Protein AF-A0A1Y1XTK6-F1 (afdb_monomer_lite)

Sequence (141 aa):
MRLAGLITLASWLVGSGVTGQIPSSCPARAPTNRFLKKAGCPWIRQGDNGTIGSCCEEKDSCYSNCNKKKNECDEEFRGCMLDLCINEFVPANPEWGDTTKCLDYWNQLDAAGARRWRLHRAEDFSCQAYERARKSGRCTT

Foldseek 3Di:
DDDDDDDPPDDDPPPDPPPVVPPQPAPPDDDPPQADQCFDLVVCVVPDPCQLNVLVVQLLVQLQDLPHGLVNSVVSSLVSQLCCCAPPVCVVCVVCDHSVSSCQQRVDCCGVVNVVRVSVRHPCSHPVVSVVSNVVSVHDD

InterPro domains:
  IPR036444 Phospholipase A2 domain superfamily [SSF48619] (51-88)

Structure (mmCIF, N/CA/C/O backbone):
data_AF-A0A1Y1XTK6-F1
#
_entry.id   AF-A0A1Y1XTK6-F1
#
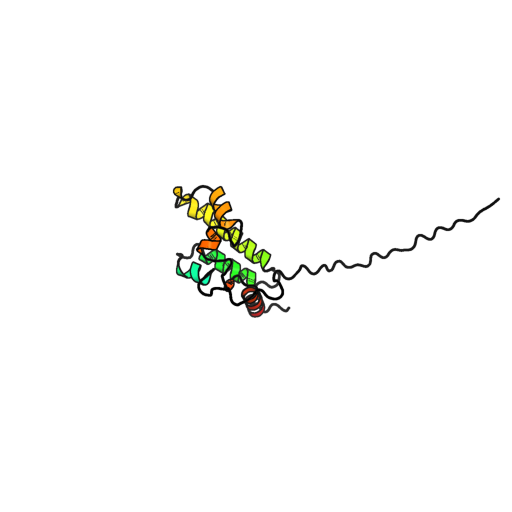loop_
_atom_site.group_PDB
_atom_site.id
_atom_site.type_symbol
_atom_site.label_atom_id
_atom_site.label_alt_id
_atom_site.label_comp_id
_atom_site.label_asym_id
_atom_site.label_entity_id
_atom_site.label_seq_id
_atom_site.pdbx_PDB_ins_code
_atom_site.Cartn_x
_atom_site.Cartn_y
_atom_site.Cartn_z
_atom_site.occupancy
_atom_site.B_iso_or_equiv
_atom_site.auth_seq_id
_atom_site.auth_comp_id
_atom_site.auth_asym_id
_atom_site.auth_atom_id
_atom_site.pdbx_PDB_model_num
ATOM 1 N N . MET A 1 1 ? -52.935 58.059 5.752 1.00 34.75 1 MET A N 1
ATOM 2 C CA . MET A 1 1 ? -53.826 56.931 5.402 1.00 34.75 1 MET A CA 1
ATOM 3 C C . MET A 1 1 ? -52.973 55.677 5.258 1.00 34.75 1 MET A C 1
ATOM 5 O O . MET A 1 1 ? -52.021 55.768 4.506 1.00 34.75 1 MET A O 1
ATOM 9 N N . ARG A 1 2 ? -53.318 54.603 6.002 1.00 34.75 2 ARG A N 1
ATOM 10 C CA . ARG A 1 2 ? -53.168 53.145 5.721 1.00 34.75 2 ARG A CA 1
ATOM 11 C C . ARG A 1 2 ? -51.826 52.657 5.113 1.00 34.75 2 ARG A C 1
ATOM 13 O O . ARG A 1 2 ? -51.424 53.154 4.083 1.00 34.75 2 ARG A O 1
ATOM 20 N N . LEU A 1 3 ? -51.122 51.630 5.590 1.00 38.28 3 LEU A N 1
ATOM 21 C CA . LEU A 1 3 ? -51.463 50.452 6.393 1.00 38.28 3 LEU A CA 1
ATOM 22 C C . LEU A 1 3 ? -50.156 49.777 6.861 1.00 38.28 3 LEU A C 1
ATOM 24 O O . LEU A 1 3 ? -49.103 49.943 6.253 1.00 38.28 3 LEU A O 1
ATOM 28 N N . ALA A 1 4 ? -50.286 49.012 7.941 1.00 41.97 4 ALA A N 1
ATOM 29 C CA . ALA A 1 4 ? -49.300 48.135 8.553 1.00 41.97 4 ALA A CA 1
ATOM 30 C C . ALA A 1 4 ? -48.647 47.124 7.592 1.00 41.97 4 ALA A C 1
ATOM 32 O O . ALA A 1 4 ? -49.254 46.693 6.615 1.00 41.97 4 ALA A O 1
ATOM 33 N N . GLY A 1 5 ? -47.458 46.660 7.975 1.00 38.97 5 GLY A N 1
ATOM 34 C CA . GLY A 1 5 ? -46.825 45.474 7.404 1.00 38.97 5 GLY A CA 1
ATOM 35 C C . GLY A 1 5 ? -45.519 45.131 8.113 1.00 38.97 5 GLY A C 1
ATOM 36 O O . GLY A 1 5 ? -44.454 45.262 7.523 1.00 38.97 5 GLY A O 1
ATOM 37 N N . LEU A 1 6 ? -45.597 44.731 9.389 1.00 39.97 6 LEU A N 1
ATOM 38 C CA . LEU A 1 6 ? -44.503 44.033 10.071 1.00 39.97 6 LEU A CA 1
ATOM 39 C C . LEU A 1 6 ? -44.217 42.735 9.304 1.00 39.97 6 LEU A C 1
ATOM 41 O O . LEU A 1 6 ? -45.087 41.869 9.235 1.00 39.97 6 LEU A O 1
ATOM 45 N N . ILE A 1 7 ? -43.002 42.579 8.782 1.00 46.75 7 ILE A N 1
ATOM 46 C CA . ILE A 1 7 ? -42.493 41.275 8.355 1.00 46.75 7 ILE A CA 1
ATOM 47 C C . ILE A 1 7 ? -41.492 40.820 9.410 1.00 46.75 7 ILE A C 1
ATOM 49 O O . ILE A 1 7 ? -40.364 41.301 9.494 1.00 46.75 7 ILE A O 1
ATOM 53 N N . THR A 1 8 ? -41.951 39.899 10.247 1.00 46.03 8 THR A N 1
ATOM 54 C CA . THR A 1 8 ? -41.150 39.089 11.159 1.00 46.03 8 THR A CA 1
ATOM 55 C C . THR A 1 8 ? -40.245 38.185 10.322 1.00 46.03 8 THR A C 1
ATOM 57 O O . THR A 1 8 ? -40.687 37.162 9.802 1.00 46.03 8 THR A O 1
ATOM 60 N N . LEU A 1 9 ? -38.970 38.547 10.169 1.00 47.81 9 LEU A N 1
ATOM 61 C CA . LEU A 1 9 ? -37.964 37.606 9.681 1.00 47.81 9 LEU A CA 1
ATOM 62 C C . LEU A 1 9 ? -37.588 36.687 10.841 1.00 47.81 9 LEU A C 1
ATOM 64 O O . LEU A 1 9 ? -36.803 37.038 11.720 1.00 47.81 9 LEU A O 1
ATOM 68 N N . ALA A 1 10 ? -38.243 35.529 10.861 1.00 47.16 10 ALA A N 1
ATOM 69 C CA . ALA A 1 10 ? -37.959 34.440 11.773 1.00 47.16 10 ALA A CA 1
ATOM 70 C C . ALA A 1 10 ? -36.486 34.024 11.666 1.00 47.16 10 ALA A C 1
ATOM 72 O O . ALA A 1 10 ? -35.984 33.700 10.588 1.00 47.16 10 ALA A O 1
ATOM 73 N N . SER A 1 11 ? -35.823 34.021 12.819 1.00 41.31 11 SER A N 1
ATOM 74 C CA . SER A 1 11 ? -34.517 33.428 13.059 1.00 41.31 11 SER A CA 1
ATOM 75 C C . SER A 1 11 ? -34.498 31.967 12.618 1.00 41.31 11 SER A C 1
ATOM 77 O O . SER A 1 11 ? -35.122 31.118 13.252 1.00 41.31 11 SER A O 1
ATOM 79 N N . TRP A 1 12 ? -33.724 31.655 11.583 1.00 39.66 12 TRP A N 1
ATOM 80 C CA . TRP A 1 12 ? -33.255 30.294 11.353 1.00 39.66 12 TRP A CA 1
ATOM 81 C C . TRP A 1 12 ? -31.861 30.176 11.955 1.00 39.66 12 TRP A C 1
ATOM 83 O O . TRP A 1 12 ? -30.848 30.500 11.341 1.00 39.66 12 TRP A O 1
ATOM 93 N N . LEU A 1 13 ? -31.840 29.722 13.208 1.00 39.28 13 LEU A N 1
ATOM 94 C CA . LEU A 1 13 ? -30.712 28.995 13.767 1.00 39.28 13 LEU A CA 1
ATOM 95 C C . LEU A 1 13 ? -30.451 27.803 12.842 1.00 39.28 13 LEU A C 1
ATOM 97 O O . LEU A 1 13 ? -31.138 26.787 12.932 1.00 39.28 13 LEU A O 1
ATOM 101 N N . VAL A 1 14 ? -29.445 27.897 11.971 1.00 47.22 14 VAL A N 1
ATOM 102 C CA . VAL A 1 14 ? -28.841 26.706 11.360 1.00 47.22 14 VAL A CA 1
ATOM 103 C C . VAL A 1 14 ? -27.955 26.066 12.427 1.00 47.22 14 VAL A C 1
ATOM 105 O O . VAL A 1 14 ? -26.730 26.082 12.383 1.00 47.22 14 VAL A O 1
ATOM 108 N N . GLY A 1 15 ? -28.622 25.542 13.453 1.00 40.53 15 GLY A N 1
ATOM 109 C CA . GLY A 1 15 ? -28.100 24.482 14.284 1.00 40.53 15 GLY A CA 1
ATOM 110 C C . GLY A 1 15 ? -28.181 23.208 13.466 1.00 40.53 15 GLY A C 1
ATOM 111 O O . GLY A 1 15 ? -29.203 22.534 13.426 1.00 40.53 15 GLY A O 1
ATOM 112 N N . SER A 1 16 ? -27.103 22.891 12.774 1.00 41.03 16 SER A N 1
ATOM 113 C CA . SER A 1 16 ? -26.795 21.522 12.394 1.00 41.03 16 SER A CA 1
ATOM 114 C C . SER A 1 16 ? -25.290 21.446 12.362 1.00 41.03 16 SER A C 1
ATOM 116 O O . SER A 1 16 ? -24.647 21.776 11.368 1.00 41.03 16 SER A O 1
ATOM 118 N N . GLY A 1 17 ? -24.736 21.078 13.517 1.00 36.91 17 GLY A N 1
ATOM 119 C CA . GLY A 1 17 ? -23.384 20.577 13.585 1.00 36.91 17 GLY A CA 1
ATOM 120 C C . GLY A 1 17 ? -23.256 19.483 12.541 1.00 36.91 17 GLY A C 1
ATOM 121 O O . GLY A 1 17 ? -23.759 18.377 12.715 1.00 36.91 17 GLY A O 1
ATOM 122 N N . VAL A 1 18 ? -22.560 19.796 11.455 1.00 40.41 18 VAL A N 1
ATOM 123 C CA . VAL A 1 18 ? -21.925 18.780 10.633 1.00 40.41 18 VAL A CA 1
ATOM 124 C C . VAL A 1 18 ? -20.712 18.315 11.437 1.00 40.41 18 VAL A C 1
ATOM 126 O O . VAL A 1 18 ? -19.564 18.496 11.054 1.00 40.41 18 VAL A O 1
ATOM 129 N N . THR A 1 19 ? -20.962 17.649 12.566 1.00 42.50 19 THR A N 1
ATOM 130 C CA . THR A 1 19 ? -20.149 16.494 12.937 1.00 42.50 19 THR A CA 1
ATOM 131 C C . THR A 1 19 ? -20.540 15.391 11.963 1.00 42.50 19 THR A C 1
ATOM 133 O O . THR A 1 19 ? -21.177 14.403 12.322 1.00 42.50 19 THR A O 1
ATOM 136 N N . GLY A 1 20 ? -20.226 15.612 10.685 1.00 31.66 20 GLY A N 1
ATOM 137 C CA . GLY A 1 20 ? -20.187 14.564 9.692 1.00 31.66 20 GLY A CA 1
ATOM 138 C C . GLY A 1 20 ? -19.043 13.677 10.126 1.00 31.66 20 GLY A C 1
ATOM 139 O O . GLY A 1 20 ? -17.887 13.963 9.824 1.00 31.66 20 GLY A O 1
ATOM 140 N N . GLN A 1 21 ? -19.368 12.672 10.937 1.00 36.28 21 GLN A N 1
ATOM 141 C CA . GLN A 1 21 ? -18.486 11.562 11.234 1.00 36.28 21 GLN A CA 1
ATOM 142 C C . GLN A 1 21 ? -17.893 11.121 9.904 1.00 36.28 21 GLN A C 1
ATOM 144 O O . GLN A 1 21 ? -18.610 10.641 9.025 1.00 36.28 21 GLN A O 1
ATOM 149 N N . ILE A 1 22 ? -16.595 11.361 9.738 1.00 39.50 22 ILE A N 1
ATOM 150 C CA . ILE A 1 22 ? -15.871 10.854 8.588 1.00 39.50 22 ILE A CA 1
ATOM 151 C C . ILE A 1 22 ? -16.028 9.336 8.691 1.00 39.50 22 ILE A C 1
ATOM 153 O O . ILE A 1 22 ? -15.624 8.781 9.719 1.00 39.50 22 ILE A O 1
ATOM 157 N N . PRO A 1 23 ? -16.691 8.678 7.725 1.00 40.81 23 PRO A N 1
ATOM 158 C CA . PRO A 1 23 ? -17.036 7.274 7.848 1.00 40.81 23 PRO A CA 1
ATOM 159 C C . PRO A 1 23 ? -15.759 6.501 8.142 1.00 40.81 23 PRO A C 1
ATOM 161 O O . PRO A 1 23 ? -14.742 6.691 7.467 1.00 40.81 23 PRO A O 1
ATOM 164 N N . SER A 1 24 ? -15.791 5.668 9.184 1.00 51.53 24 SER A N 1
ATOM 165 C CA . SER A 1 24 ? -14.711 4.722 9.416 1.00 51.53 24 SER A CA 1
ATOM 166 C C . SER A 1 24 ? -14.522 3.959 8.106 1.00 51.53 24 SER A C 1
ATOM 168 O O . SER A 1 24 ? -15.468 3.443 7.513 1.00 51.53 24 SER A O 1
ATOM 170 N N . SER A 1 25 ? -13.296 3.995 7.599 1.00 60.75 25 SER A N 1
ATOM 171 C CA . SER A 1 25 ? -12.823 3.554 6.280 1.00 60.75 25 SER A CA 1
ATOM 172 C C . SER A 1 25 ? -12.919 2.034 6.058 1.00 60.75 25 SER A C 1
ATOM 174 O O . SER A 1 25 ? -12.089 1.428 5.384 1.00 60.75 25 SER A O 1
ATOM 176 N N . CYS A 1 26 ? -13.905 1.399 6.683 1.00 61.81 26 CYS A N 1
ATOM 177 C CA . CYS A 1 26 ? -14.126 -0.023 6.753 1.00 61.81 26 CYS A CA 1
ATOM 178 C C . CYS A 1 26 ? -15.627 -0.317 6.737 1.00 61.81 26 CYS A C 1
ATOM 180 O O . CYS A 1 26 ? -16.309 -0.002 7.712 1.00 61.81 26 CYS A O 1
ATOM 182 N N . PRO A 1 27 ? -16.172 -0.942 5.674 1.00 53.97 27 PRO A N 1
ATOM 183 C CA . PRO A 1 27 ? -17.563 -1.373 5.695 1.00 53.97 27 PRO A CA 1
ATOM 184 C C . PRO A 1 27 ? -17.777 -2.373 6.839 1.00 53.97 27 PRO A C 1
ATOM 186 O O . PRO A 1 27 ? -16.889 -3.169 7.154 1.00 53.97 27 PRO A O 1
ATOM 189 N N . ALA A 1 28 ? -18.973 -2.361 7.436 1.00 48.84 28 ALA A N 1
ATOM 190 C CA . ALA A 1 28 ? -19.297 -3.043 8.695 1.00 48.84 28 ALA A CA 1
ATOM 191 C C . ALA A 1 28 ? -19.090 -4.574 8.718 1.00 48.84 28 ALA A C 1
ATOM 193 O O . ALA A 1 28 ? -19.246 -5.187 9.770 1.00 48.84 28 ALA A O 1
ATOM 194 N N . ARG A 1 29 ? -18.732 -5.207 7.596 1.00 49.41 29 ARG A N 1
ATOM 195 C CA . ARG A 1 29 ? -18.229 -6.587 7.506 1.00 49.41 29 ARG A CA 1
ATOM 196 C C . ARG A 1 29 ? -17.734 -6.839 6.083 1.00 49.41 29 ARG A C 1
ATOM 198 O O . ARG A 1 29 ? -18.527 -7.109 5.187 1.00 49.41 29 ARG A O 1
ATOM 205 N N . ALA A 1 30 ? -16.422 -6.791 5.867 1.00 49.12 30 ALA A N 1
ATOM 206 C CA . ALA A 1 30 ? -15.846 -7.459 4.703 1.00 49.12 30 ALA A CA 1
ATOM 207 C C . ALA A 1 30 ? -15.894 -8.982 4.953 1.00 49.12 30 ALA A C 1
ATOM 209 O O . ALA A 1 30 ? -15.516 -9.417 6.044 1.00 49.12 30 ALA A O 1
ATOM 210 N N . PRO A 1 31 ? -16.364 -9.812 4.006 1.00 51.53 31 PRO A N 1
ATOM 211 C CA . PRO A 1 31 ? -16.433 -11.256 4.207 1.00 51.53 31 PRO A CA 1
ATOM 212 C C . PRO A 1 31 ? -15.027 -11.845 4.411 1.00 51.53 31 PRO A C 1
ATOM 214 O O . PRO A 1 31 ? -14.192 -11.841 3.508 1.00 51.53 31 PRO A O 1
ATOM 217 N N . THR A 1 32 ? -14.781 -12.382 5.607 1.00 55.47 32 THR A N 1
ATOM 218 C CA . THR A 1 32 ? -13.486 -12.916 6.075 1.00 55.47 32 THR A CA 1
ATOM 219 C C . THR A 1 32 ? -12.998 -14.130 5.285 1.00 55.47 32 THR A C 1
ATOM 221 O O . THR A 1 32 ? -11.805 -14.409 5.226 1.00 55.47 32 THR A O 1
ATOM 224 N N . ASN A 1 33 ? -13.909 -14.836 4.616 1.00 54.97 33 ASN A N 1
ATOM 225 C CA . ASN A 1 33 ? -13.664 -16.159 4.036 1.00 54.97 33 ASN A CA 1
ATOM 226 C C . ASN A 1 33 ? -12.909 -16.107 2.691 1.00 54.97 33 ASN A C 1
ATOM 228 O O . ASN A 1 33 ? -12.746 -17.134 2.037 1.00 54.97 33 ASN A O 1
ATOM 232 N N . ARG A 1 34 ? -12.472 -14.920 2.243 1.00 67.25 34 ARG A N 1
ATOM 233 C CA . ARG A 1 34 ? -11.740 -14.727 0.974 1.00 67.25 34 ARG A CA 1
ATOM 234 C C . ARG A 1 34 ? -10.297 -14.241 1.136 1.00 67.25 34 ARG A C 1
ATOM 236 O O . ARG A 1 34 ? -9.569 -14.247 0.132 1.00 67.25 34 ARG A O 1
ATOM 243 N N . PHE A 1 35 ? -9.888 -13.853 2.348 1.00 80.75 35 PHE A N 1
ATOM 244 C CA . PHE A 1 35 ? -8.554 -13.309 2.602 1.00 80.75 35 PHE A CA 1
ATOM 245 C C . PHE A 1 35 ? -7.484 -14.402 2.716 1.00 80.75 35 PHE A C 1
ATOM 247 O O . PHE A 1 35 ? -7.738 -15.523 3.155 1.00 80.75 35 PHE A O 1
ATOM 254 N N . LEU A 1 36 ? -6.274 -14.068 2.279 1.00 82.75 36 LEU A N 1
ATOM 255 C CA . LEU A 1 36 ? -5.104 -14.929 2.219 1.00 82.75 36 LEU A CA 1
ATOM 256 C C . LEU A 1 36 ? -4.073 -14.451 3.246 1.00 82.75 36 LEU A C 1
ATOM 258 O O . LEU A 1 36 ? -3.622 -13.311 3.193 1.00 82.75 36 LEU A O 1
ATOM 262 N N . LYS A 1 37 ? -3.651 -15.358 4.134 1.00 80.81 37 LYS A N 1
ATOM 263 C CA . LYS A 1 37 ? -2.553 -15.129 5.095 1.00 80.81 37 LYS A CA 1
ATOM 264 C C . LYS A 1 37 ? -1.172 -15.088 4.441 1.00 80.81 37 LYS A C 1
ATOM 266 O O . LYS A 1 37 ? -0.253 -14.477 4.966 1.00 80.81 37 LYS A O 1
ATOM 271 N N . LYS A 1 38 ? -1.024 -15.773 3.303 1.00 82.94 38 LYS A N 1
ATOM 272 C CA . LYS A 1 38 ? 0.200 -15.820 2.487 1.00 82.94 38 LYS A CA 1
ATOM 273 C C . LYS A 1 38 ? 0.066 -14.883 1.282 1.00 82.94 38 LYS A C 1
ATOM 275 O O . LYS A 1 38 ? 0.099 -15.320 0.136 1.00 82.94 38 LYS A O 1
ATOM 280 N N . ALA A 1 39 ? -0.227 -13.621 1.560 1.00 86.12 39 ALA A N 1
ATOM 281 C CA . ALA A 1 39 ? -0.352 -12.524 0.605 1.00 86.12 39 ALA A CA 1
ATOM 282 C C . ALA A 1 39 ? 0.029 -11.223 1.320 1.00 86.12 39 ALA A C 1
ATOM 284 O O . ALA A 1 39 ? 0.220 -11.251 2.534 1.00 86.12 39 ALA A O 1
ATOM 285 N N . GLY A 1 40 ? 0.139 -10.111 0.592 1.00 88.12 40 GLY A N 1
ATOM 286 C CA . GLY A 1 40 ? 0.445 -8.826 1.220 1.00 88.12 40 GLY A CA 1
ATOM 287 C C . GLY A 1 40 ? 1.847 -8.762 1.803 1.00 88.12 40 GLY A C 1
ATOM 288 O O . GLY A 1 40 ? 2.775 -9.415 1.317 1.00 88.12 40 GLY A O 1
ATOM 289 N N . CYS A 1 41 ? 1.986 -7.991 2.874 1.00 90.50 41 CYS A N 1
ATOM 290 C CA . CYS A 1 41 ? 3.246 -7.746 3.554 1.00 90.50 41 CYS A CA 1
ATOM 291 C C . CYS A 1 41 ? 3.921 -9.002 4.116 1.00 90.50 41 CYS A C 1
ATOM 293 O O . CYS A 1 41 ? 5.139 -9.112 3.981 1.00 90.50 41 CYS A O 1
ATOM 295 N N . PRO A 1 42 ? 3.197 -9.996 4.673 1.00 88.38 42 PRO A N 1
ATOM 296 C CA . PRO A 1 42 ? 3.799 -11.270 5.049 1.00 88.38 42 PRO A CA 1
ATOM 297 C C . PRO A 1 42 ? 4.535 -11.975 3.907 1.00 88.38 42 PRO A C 1
ATOM 299 O O . PRO A 1 42 ? 5.539 -12.630 4.165 1.00 88.38 42 PRO A O 1
ATOM 302 N N . TRP A 1 43 ? 4.041 -11.872 2.667 1.00 86.12 43 TRP A N 1
ATOM 303 C CA . TRP A 1 43 ? 4.696 -12.491 1.511 1.00 86.12 43 TRP A CA 1
ATOM 304 C C . TRP A 1 43 ? 5.805 -11.601 0.944 1.00 86.12 43 TRP A C 1
ATOM 306 O O . TRP A 1 43 ? 6.892 -12.098 0.669 1.00 86.12 43 TRP A O 1
ATOM 316 N N . ILE A 1 44 ? 5.555 -10.296 0.829 1.00 86.38 44 ILE A N 1
ATOM 317 C CA . ILE A 1 44 ? 6.543 -9.301 0.391 1.00 86.38 44 ILE A CA 1
ATOM 318 C C . ILE A 1 44 ? 7.839 -9.428 1.207 1.00 86.38 44 ILE A C 1
ATOM 320 O O . ILE A 1 44 ? 8.888 -9.714 0.639 1.00 86.38 44 ILE A O 1
ATOM 324 N N . ARG A 1 45 ? 7.737 -9.397 2.543 1.00 86.12 45 ARG A N 1
ATOM 325 C CA . ARG A 1 45 ? 8.882 -9.491 3.469 1.00 86.12 45 ARG A CA 1
ATOM 326 C C . ARG A 1 45 ? 9.673 -10.802 3.387 1.00 86.12 45 ARG A C 1
ATOM 328 O O . ARG A 1 45 ? 10.782 -10.874 3.893 1.00 86.12 45 ARG A O 1
ATOM 335 N N . GLN A 1 46 ? 9.093 -11.865 2.827 1.00 81.94 46 GLN A N 1
ATOM 336 C CA . GLN A 1 46 ? 9.788 -13.147 2.640 1.00 81.94 46 GLN A CA 1
ATOM 337 C C . GLN A 1 46 ? 10.546 -13.214 1.312 1.00 81.94 46 GLN A C 1
ATOM 339 O O . GLN A 1 46 ? 11.401 -14.080 1.150 1.00 81.94 46 GLN A O 1
ATOM 344 N N . GLY A 1 47 ? 10.168 -12.379 0.343 1.00 70.75 47 GLY A N 1
ATOM 345 C CA . GLY A 1 47 ? 10.641 -12.457 -1.037 1.00 70.75 47 GLY A CA 1
ATOM 346 C C . GLY A 1 47 ? 11.428 -11.241 -1.508 1.00 70.75 47 GLY A C 1
ATOM 347 O O . GLY A 1 47 ? 11.879 -11.249 -2.652 1.00 70.75 47 GLY A O 1
ATOM 348 N N . ASP A 1 48 ? 11.576 -10.211 -0.677 1.00 71.44 48 ASP A N 1
ATOM 349 C CA . ASP A 1 48 ? 12.391 -9.038 -0.973 1.00 71.44 48 ASP A CA 1
ATOM 350 C C . ASP A 1 48 ? 13.638 -8.965 -0.080 1.00 71.44 48 ASP A C 1
ATOM 352 O O . ASP A 1 48 ? 13.701 -9.552 0.998 1.00 71.44 48 ASP A O 1
ATOM 356 N N . ASN A 1 49 ? 14.652 -8.234 -0.543 1.00 68.44 49 ASN A N 1
ATOM 357 C CA . ASN A 1 49 ? 15.860 -7.936 0.233 1.00 68.44 49 ASN A CA 1
ATOM 358 C C . ASN A 1 49 ? 15.643 -6.751 1.203 1.00 68.44 49 ASN A C 1
ATOM 360 O O . ASN A 1 49 ? 16.576 -6.000 1.473 1.00 68.44 49 ASN A O 1
ATOM 364 N N . GLY A 1 50 ? 14.414 -6.522 1.676 1.00 70.44 50 GLY A N 1
ATOM 365 C CA . GLY A 1 50 ? 14.033 -5.406 2.548 1.00 70.44 50 GLY A CA 1
ATOM 366 C C . GLY A 1 50 ? 13.548 -4.145 1.825 1.00 70.44 50 GLY A C 1
ATOM 367 O O . GLY A 1 50 ? 12.956 -3.280 2.463 1.00 70.44 50 GLY A O 1
ATOM 368 N N . THR A 1 51 ? 13.741 -4.031 0.505 1.00 75.62 51 THR A N 1
ATOM 369 C CA . THR A 1 51 ? 13.376 -2.821 -0.255 1.00 75.62 51 THR A CA 1
ATOM 370 C C . THR A 1 51 ? 11.873 -2.558 -0.258 1.00 75.62 51 THR A C 1
ATOM 372 O O . THR A 1 51 ? 11.470 -1.430 -0.036 1.00 75.62 51 THR A O 1
ATOM 375 N N . ILE A 1 52 ? 11.037 -3.577 -0.492 1.00 78.31 52 ILE A N 1
ATOM 376 C CA . ILE A 1 52 ? 9.571 -3.419 -0.486 1.00 78.31 52 ILE A CA 1
ATOM 377 C C . ILE A 1 52 ? 9.016 -3.557 0.946 1.00 78.31 52 ILE A C 1
ATOM 379 O O . ILE A 1 52 ? 7.997 -2.958 1.299 1.00 78.31 52 ILE A O 1
ATOM 383 N N . GLY A 1 53 ? 9.716 -4.307 1.799 1.00 85.50 53 GLY A N 1
ATOM 384 C CA . GLY A 1 53 ? 9.403 -4.499 3.208 1.00 85.50 53 GLY A CA 1
ATOM 385 C C . GLY A 1 53 ? 9.290 -3.193 3.995 1.00 85.50 53 GLY A C 1
ATOM 386 O O . GLY A 1 53 ? 8.450 -3.127 4.894 1.00 85.50 53 GLY A O 1
ATOM 387 N N . SER A 1 54 ? 10.031 -2.148 3.614 1.00 89.44 54 SER A N 1
ATOM 388 C CA . SER A 1 54 ? 9.942 -0.813 4.225 1.00 89.44 54 SER A CA 1
ATOM 389 C C . SER A 1 54 ? 8.543 -0.197 4.091 1.00 89.44 54 SER A C 1
ATOM 391 O O . SER A 1 54 ? 7.963 0.216 5.094 1.00 89.44 54 SER A O 1
ATOM 393 N N . CYS A 1 55 ? 7.912 -0.256 2.912 1.00 91.88 55 CYS A N 1
ATOM 394 C CA . CYS A 1 55 ? 6.533 0.220 2.729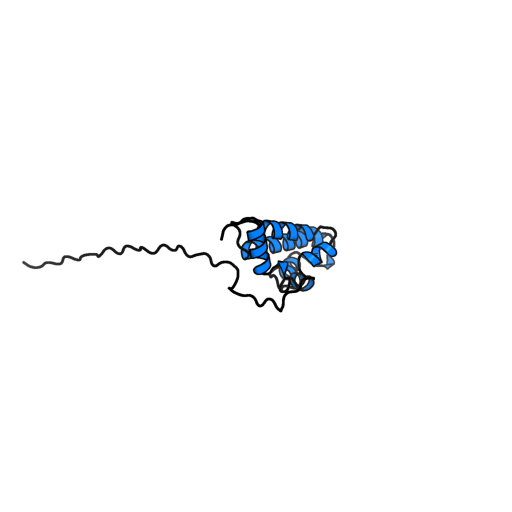 1.00 91.88 55 CYS A CA 1
ATOM 395 C C . CYS A 1 55 ? 5.550 -0.532 3.630 1.00 91.88 55 CYS A C 1
ATOM 397 O O . CYS A 1 55 ? 4.573 0.020 4.138 1.00 91.88 55 CYS A O 1
ATOM 399 N N . CYS A 1 56 ? 5.806 -1.818 3.855 1.00 93.06 56 CYS A N 1
ATOM 400 C CA . CYS A 1 56 ? 5.003 -2.623 4.759 1.00 93.06 56 CYS A CA 1
ATOM 401 C C . CYS A 1 56 ? 5.165 -2.215 6.229 1.00 93.06 56 CYS A C 1
ATOM 403 O O . CYS A 1 56 ? 4.196 -2.277 6.986 1.00 93.06 56 CYS A O 1
ATOM 405 N N . GLU A 1 57 ? 6.362 -1.807 6.648 1.00 93.75 57 GLU A N 1
ATOM 406 C CA . GLU A 1 57 ? 6.610 -1.247 7.982 1.00 93.75 57 GLU A CA 1
ATOM 407 C C . GLU A 1 57 ? 5.915 0.104 8.163 1.00 93.75 57 GLU A C 1
ATOM 409 O O . GLU A 1 57 ? 5.234 0.305 9.170 1.00 93.75 57 GLU A O 1
ATOM 41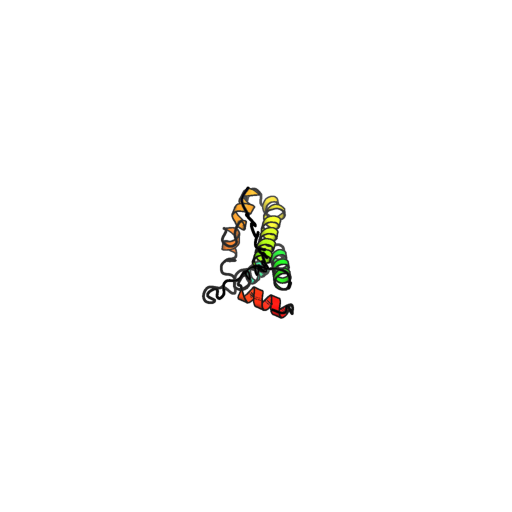4 N N . GLU A 1 58 ? 5.987 0.986 7.163 1.00 94.00 58 GLU A N 1
ATOM 415 C CA . GLU A 1 58 ? 5.260 2.261 7.161 1.00 94.00 58 GLU A CA 1
ATOM 416 C C . GLU A 1 58 ? 3.748 2.048 7.277 1.00 94.00 58 GLU A C 1
ATOM 418 O O . GLU A 1 58 ? 3.089 2.670 8.112 1.00 94.00 58 GLU A O 1
ATOM 423 N N . LYS A 1 59 ? 3.194 1.093 6.521 1.00 94.25 59 LYS A N 1
ATOM 424 C CA . LYS A 1 59 ? 1.778 0.712 6.622 1.00 94.25 59 LYS A CA 1
ATOM 425 C C . LYS A 1 59 ? 1.416 0.209 8.017 1.00 94.25 59 LYS A C 1
ATOM 427 O O . LYS A 1 59 ? 0.377 0.593 8.552 1.00 94.25 59 LYS A O 1
ATOM 432 N N . ASP A 1 60 ? 2.218 -0.683 8.597 1.00 94.44 60 ASP A N 1
ATOM 433 C CA . ASP A 1 60 ? 1.955 -1.227 9.935 1.00 94.44 60 ASP A CA 1
ATOM 434 C C . ASP A 1 60 ? 2.016 -0.122 11.003 1.00 94.44 60 ASP A C 1
ATOM 436 O O . ASP A 1 60 ? 1.143 -0.058 11.875 1.00 94.44 60 ASP A O 1
ATOM 440 N N . SER A 1 61 ? 2.970 0.804 10.872 1.00 94.69 61 SER A N 1
ATOM 441 C CA . SER A 1 61 ? 3.067 2.008 11.700 1.00 94.69 61 SER A CA 1
ATOM 442 C C . SER A 1 61 ? 1.822 2.888 11.555 1.00 94.69 61 SER A C 1
ATOM 444 O O . SER A 1 61 ? 1.175 3.213 12.555 1.00 94.69 61 SER A O 1
ATOM 446 N N . CYS A 1 62 ? 1.400 3.188 10.323 1.00 95.00 62 CYS A N 1
ATOM 447 C CA . CYS A 1 62 ? 0.203 3.981 10.062 1.00 95.00 62 CYS A CA 1
ATOM 448 C C . CYS A 1 62 ? -1.060 3.322 10.632 1.00 95.00 62 CYS A C 1
ATOM 450 O O . CYS A 1 62 ? -1.860 3.981 11.292 1.00 95.00 62 CYS A O 1
ATOM 452 N N . TYR A 1 63 ? -1.216 2.005 10.467 1.00 93.31 63 TYR A N 1
ATOM 453 C CA . TYR A 1 63 ? -2.347 1.251 11.017 1.00 93.31 63 TYR A CA 1
ATOM 454 C C . TYR A 1 63 ? -2.408 1.307 12.550 1.00 93.31 63 TYR A C 1
ATOM 456 O O . TYR A 1 63 ? -3.493 1.226 13.124 1.00 93.31 63 TYR A O 1
ATOM 464 N N . SER A 1 64 ? -1.263 1.442 13.222 1.00 92.00 64 SER A N 1
ATOM 465 C CA . SER A 1 64 ? -1.201 1.612 14.676 1.00 92.00 64 SER A CA 1
ATOM 466 C C . SER A 1 64 ? -1.465 3.051 15.147 1.00 92.00 64 SER A C 1
ATOM 468 O O . SER A 1 64 ? -1.680 3.272 16.338 1.00 92.00 64 SER A O 1
ATOM 470 N N . ASN A 1 65 ? -1.489 4.031 14.236 1.00 91.50 65 ASN A N 1
ATOM 471 C CA . ASN A 1 65 ? -1.697 5.438 14.561 1.00 91.50 65 ASN A CA 1
ATOM 472 C C . ASN A 1 65 ? -3.188 5.756 14.755 1.00 91.50 65 ASN A C 1
ATOM 474 O O . ASN A 1 65 ? -4.022 5.570 13.868 1.00 91.50 65 ASN A O 1
ATOM 478 N N . CYS A 1 66 ? -3.532 6.307 15.918 1.00 88.12 66 CYS A N 1
ATOM 479 C CA . CYS A 1 66 ? -4.924 6.534 16.301 1.00 88.12 66 CYS A CA 1
ATOM 480 C C . CYS A 1 66 ? -5.645 7.604 15.484 1.00 88.12 66 CYS A C 1
ATOM 482 O O . CYS A 1 66 ? -6.876 7.572 15.431 1.00 88.12 66 CYS A O 1
ATOM 484 N N . ASN A 1 67 ? -4.894 8.495 14.835 1.00 89.50 67 ASN A N 1
ATOM 485 C CA . ASN A 1 67 ? -5.418 9.622 14.067 1.00 89.50 67 ASN A CA 1
ATOM 486 C C . ASN A 1 67 ? -5.493 9.345 12.561 1.00 89.50 67 ASN A C 1
ATOM 488 O O . ASN A 1 67 ? -5.982 10.192 11.818 1.00 89.50 67 ASN A O 1
ATOM 492 N N . LYS A 1 68 ? -4.997 8.191 12.106 1.00 90.81 68 LYS A N 1
ATOM 493 C CA . LYS A 1 68 ? -4.957 7.828 10.690 1.00 90.81 68 LYS A CA 1
ATOM 494 C C . LYS A 1 68 ? -6.106 6.909 10.337 1.00 90.81 68 LYS A C 1
ATOM 496 O O . LYS A 1 68 ? -6.395 5.960 11.069 1.00 90.81 68 LYS A O 1
ATOM 501 N N . LYS A 1 69 ? -6.751 7.161 9.199 1.00 89.44 69 LYS A N 1
ATOM 502 C CA . LYS A 1 69 ? -7.778 6.258 8.660 1.00 89.44 69 LYS A CA 1
ATOM 503 C C . LYS A 1 69 ? -7.142 5.145 7.839 1.00 89.44 69 LYS A C 1
ATOM 505 O O . LYS A 1 69 ? -6.056 5.305 7.294 1.00 89.44 69 LYS A O 1
ATOM 510 N N . LYS A 1 70 ? -7.836 4.013 7.705 1.00 88.31 70 LYS A N 1
ATOM 511 C CA . LYS A 1 70 ? -7.329 2.872 6.929 1.00 88.31 70 LYS A CA 1
ATOM 512 C C . LYS A 1 70 ? -7.043 3.256 5.481 1.00 88.31 70 LYS A C 1
ATOM 514 O O . LYS A 1 70 ? -6.005 2.875 4.965 1.00 88.31 70 LYS A O 1
ATOM 519 N N . ASN A 1 71 ? -7.952 3.989 4.840 1.00 87.56 71 ASN A N 1
ATOM 520 C CA . ASN A 1 71 ? -7.767 4.411 3.452 1.00 87.56 71 ASN A CA 1
ATOM 521 C C . ASN A 1 71 ? -6.556 5.341 3.301 1.00 87.56 71 ASN A C 1
ATOM 523 O O . ASN A 1 71 ? -5.803 5.165 2.358 1.00 87.56 71 ASN A O 1
ATOM 527 N N . GLU A 1 72 ? -6.327 6.248 4.256 1.00 91.50 72 GLU A N 1
ATOM 528 C CA . GLU A 1 72 ? -5.128 7.099 4.282 1.00 91.50 72 GLU A CA 1
ATOM 529 C C . GLU A 1 72 ? -3.859 6.238 4.379 1.00 91.50 72 GLU A C 1
ATOM 531 O O . GLU A 1 72 ? -2.931 6.411 3.600 1.00 91.50 72 GLU A O 1
ATOM 536 N N . CYS A 1 73 ? -3.843 5.237 5.262 1.00 92.94 73 CYS A N 1
ATOM 537 C CA . CYS A 1 73 ? -2.709 4.318 5.376 1.00 92.94 73 CYS A CA 1
ATOM 538 C C . CYS A 1 73 ? -2.502 3.430 4.141 1.00 92.94 73 CYS A C 1
ATOM 540 O O . CYS A 1 73 ? -1.370 3.128 3.769 1.00 92.94 73 CYS A O 1
ATOM 542 N N . ASP A 1 74 ? -3.588 2.980 3.517 1.00 89.81 74 ASP A N 1
ATOM 543 C CA . ASP A 1 74 ? -3.536 2.196 2.285 1.00 89.81 74 ASP A CA 1
ATOM 544 C C . ASP A 1 74 ? -3.009 3.039 1.114 1.00 89.81 74 ASP A C 1
ATOM 546 O O . ASP A 1 74 ? -2.268 2.524 0.277 1.00 89.81 74 ASP A O 1
ATOM 550 N N . GLU A 1 75 ? -3.378 4.323 1.056 1.00 88.50 75 GLU A N 1
ATOM 551 C CA . GLU A 1 75 ? -2.871 5.302 0.091 1.00 88.50 75 GLU A CA 1
ATOM 552 C C . GLU A 1 75 ? -1.388 5.609 0.326 1.00 88.50 75 GLU A C 1
ATOM 554 O O . GLU A 1 75 ? -0.620 5.593 -0.636 1.00 88.50 75 GLU A O 1
ATOM 559 N N . GLU A 1 76 ? -0.965 5.803 1.580 1.00 92.50 76 GLU A N 1
ATOM 560 C CA . GLU A 1 76 ? 0.445 5.996 1.957 1.00 92.50 76 GLU A CA 1
ATOM 561 C C . GLU A 1 76 ? 1.305 4.795 1.550 1.00 92.50 76 GLU A C 1
ATOM 563 O O . GLU A 1 76 ? 2.310 4.964 0.859 1.00 92.50 76 GLU A O 1
ATOM 568 N N . PHE A 1 77 ? 0.859 3.572 1.862 1.00 92.19 77 PHE A N 1
ATOM 569 C CA . PHE A 1 77 ? 1.521 2.348 1.401 1.00 92.19 77 PHE A CA 1
ATOM 570 C C . PHE A 1 77 ? 1.698 2.349 -0.121 1.00 92.19 77 PHE A C 1
ATOM 572 O O . PHE A 1 77 ? 2.760 2.023 -0.648 1.00 92.19 77 PHE A O 1
ATOM 579 N N . ARG A 1 78 ? 0.647 2.727 -0.850 1.00 87.12 78 ARG A N 1
ATOM 580 C CA . ARG A 1 78 ? 0.662 2.762 -2.310 1.00 87.12 78 ARG A CA 1
ATOM 581 C C . ARG A 1 78 ? 1.612 3.823 -2.860 1.00 87.12 78 ARG A C 1
ATOM 583 O O . ARG A 1 78 ? 2.248 3.581 -3.882 1.00 87.12 78 ARG A O 1
ATOM 590 N N . GLY A 1 79 ? 1.689 4.975 -2.197 1.00 88.81 79 GLY A N 1
ATOM 591 C CA . GLY A 1 79 ? 2.651 6.030 -2.495 1.00 88.81 79 GLY A CA 1
ATOM 592 C C . GLY A 1 79 ? 4.084 5.529 -2.344 1.00 88.81 79 GLY A C 1
ATOM 593 O O . GLY A 1 79 ? 4.870 5.679 -3.273 1.00 88.81 79 GLY A O 1
ATOM 594 N N . CYS A 1 80 ? 4.384 4.831 -1.247 1.00 91.62 80 CYS A N 1
ATOM 595 C CA . CYS A 1 80 ? 5.691 4.209 -1.037 1.00 91.62 80 CYS A CA 1
ATOM 596 C C . CYS A 1 80 ? 6.027 3.181 -2.137 1.00 91.62 80 CYS A C 1
ATOM 598 O O . CYS A 1 80 ? 7.107 3.217 -2.723 1.00 91.62 80 CYS A O 1
ATOM 600 N N . MET A 1 81 ? 5.075 2.314 -2.508 1.00 87.44 81 MET A N 1
ATOM 601 C CA . MET A 1 81 ? 5.271 1.345 -3.599 1.00 87.44 81 MET A CA 1
ATOM 602 C C . MET A 1 81 ? 5.549 2.010 -4.952 1.00 87.44 81 MET A C 1
ATOM 604 O O . MET A 1 81 ? 6.339 1.500 -5.750 1.00 87.44 81 MET A O 1
ATOM 608 N N . LEU A 1 82 ? 4.873 3.128 -5.223 1.00 86.94 82 LEU A N 1
ATOM 609 C CA . LEU A 1 82 ? 5.075 3.907 -6.436 1.00 86.94 82 LEU A CA 1
ATOM 610 C C . LEU A 1 82 ? 6.464 4.553 -6.446 1.00 86.94 82 LEU A C 1
ATOM 612 O O . LEU A 1 82 ? 7.148 4.474 -7.463 1.00 86.94 82 LEU A O 1
ATOM 616 N N . ASP A 1 83 ? 6.883 5.135 -5.324 1.00 88.62 83 ASP A N 1
ATOM 617 C CA . ASP A 1 83 ? 8.186 5.782 -5.184 1.00 88.62 83 ASP A CA 1
ATOM 618 C C . ASP A 1 83 ? 9.337 4.788 -5.392 1.00 88.62 83 ASP A C 1
ATOM 620 O O . ASP A 1 83 ? 10.198 5.012 -6.242 1.00 88.62 83 ASP A O 1
ATOM 624 N N . LEU A 1 84 ? 9.276 3.614 -4.750 1.00 87.56 84 LEU A N 1
ATOM 625 C CA . LEU A 1 84 ? 10.238 2.529 -4.984 1.00 87.56 84 LEU A CA 1
ATOM 626 C C . LEU A 1 84 ? 10.262 2.079 -6.445 1.00 87.56 84 LEU A C 1
ATOM 628 O O . LEU A 1 84 ? 11.321 1.813 -7.008 1.00 87.56 84 LEU A O 1
ATOM 632 N N . CYS A 1 85 ? 9.097 1.989 -7.087 1.00 84.19 85 CYS A N 1
ATOM 633 C CA . CYS A 1 85 ? 9.049 1.619 -8.494 1.00 84.19 85 CYS A CA 1
ATOM 634 C C . CYS A 1 85 ? 9.815 2.629 -9.356 1.00 84.19 85 CYS A C 1
ATOM 636 O O . CYS A 1 85 ? 10.651 2.232 -10.164 1.00 84.19 85 CYS A O 1
ATOM 638 N N . ILE A 1 86 ? 9.565 3.921 -9.147 1.00 85.12 86 ILE A N 1
ATOM 639 C CA . ILE A 1 86 ? 10.150 5.007 -9.936 1.00 85.12 86 ILE A CA 1
ATOM 640 C C . ILE A 1 86 ? 11.649 5.159 -9.667 1.00 85.12 86 ILE A C 1
ATOM 642 O O . ILE A 1 86 ? 12.417 5.320 -10.613 1.00 85.12 86 ILE A O 1
ATOM 646 N N . ASN A 1 87 ? 12.057 5.111 -8.401 1.00 86.06 87 ASN A N 1
ATOM 647 C CA . ASN A 1 87 ? 13.411 5.473 -7.989 1.00 86.06 87 ASN A CA 1
ATOM 648 C C . ASN A 1 87 ? 14.367 4.278 -7.912 1.00 86.06 87 ASN A C 1
ATOM 650 O O . ASN A 1 87 ? 15.566 4.462 -8.084 1.00 86.06 87 ASN A O 1
ATOM 654 N N . GLU A 1 88 ? 13.860 3.060 -7.702 1.00 83.06 88 GLU A N 1
ATOM 655 C CA . GLU A 1 88 ? 14.695 1.861 -7.542 1.00 83.06 88 GLU A CA 1
ATOM 656 C C . GLU A 1 88 ? 14.501 0.875 -8.701 1.00 83.06 88 GLU A C 1
ATOM 658 O O . GLU A 1 88 ? 15.469 0.412 -9.305 1.00 83.06 88 GLU A O 1
ATOM 663 N N . PHE A 1 89 ? 13.254 0.553 -9.070 1.00 78.94 89 PHE A N 1
ATOM 664 C CA . PHE A 1 89 ? 13.003 -0.510 -10.055 1.00 78.94 89 PHE A CA 1
ATOM 665 C C . PHE A 1 89 ? 13.233 -0.074 -11.497 1.00 78.94 89 PHE A C 1
ATOM 667 O O . PHE A 1 89 ? 13.875 -0.813 -12.244 1.00 78.94 89 PHE A O 1
ATOM 674 N N . VAL A 1 90 ? 12.738 1.102 -11.894 1.00 80.75 90 VAL A N 1
ATOM 675 C CA . VAL A 1 90 ? 12.936 1.626 -13.256 1.00 80.75 90 VAL A CA 1
ATOM 676 C C . VAL A 1 90 ? 14.424 1.832 -13.568 1.00 80.75 90 VAL A C 1
ATOM 678 O O . VAL A 1 90 ? 14.866 1.353 -14.615 1.00 80.75 90 VAL A O 1
ATOM 681 N N . PRO A 1 91 ? 15.243 2.447 -12.687 1.00 79.75 91 PRO A N 1
ATOM 682 C CA . PRO A 1 91 ? 16.672 2.607 -12.953 1.00 79.75 91 PRO A CA 1
ATOM 683 C C . PRO A 1 91 ? 17.435 1.279 -12.983 1.00 79.75 91 PRO A C 1
ATOM 685 O O . PRO A 1 91 ? 18.343 1.118 -13.797 1.00 79.75 91 PRO A O 1
ATOM 688 N N . ALA A 1 92 ? 17.061 0.312 -12.137 1.00 77.31 92 ALA A N 1
ATOM 689 C CA . ALA A 1 92 ? 17.703 -1.002 -12.100 1.00 77.31 92 ALA A CA 1
ATOM 690 C C . ALA A 1 92 ? 17.286 -1.920 -13.263 1.00 77.31 92 ALA A C 1
ATOM 692 O O . ALA A 1 92 ? 18.015 -2.849 -13.605 1.00 77.31 92 ALA A O 1
ATOM 693 N N . ASN A 1 93 ? 16.114 -1.689 -13.861 1.00 69.31 93 ASN A N 1
ATOM 694 C CA . ASN A 1 93 ? 15.587 -2.473 -14.973 1.00 69.31 93 ASN A CA 1
ATOM 695 C C . ASN A 1 93 ? 14.861 -1.575 -15.993 1.00 69.31 93 ASN A C 1
ATOM 697 O O . ASN A 1 93 ? 13.629 -1.544 -16.022 1.00 69.31 93 ASN A O 1
ATOM 701 N N . PRO A 1 94 ? 15.598 -0.911 -16.903 1.00 67.31 94 PRO A N 1
ATOM 702 C CA . PRO A 1 94 ? 15.014 -0.006 -17.899 1.00 67.31 94 PRO A CA 1
ATOM 703 C C . PRO A 1 94 ? 13.979 -0.680 -18.820 1.00 67.31 94 PRO A C 1
ATOM 705 O O . PRO A 1 94 ? 13.066 -0.029 -19.327 1.00 67.31 94 PRO A O 1
ATOM 708 N N . GLU A 1 95 ? 14.075 -2.002 -19.011 1.00 64.69 95 GLU A N 1
ATOM 709 C CA . GLU A 1 95 ? 13.105 -2.798 -19.780 1.00 64.69 95 GLU A CA 1
ATOM 710 C C . GLU A 1 95 ? 11.716 -2.876 -19.118 1.00 64.69 95 GLU A C 1
ATOM 712 O O . GLU A 1 95 ? 10.703 -3.063 -19.802 1.00 64.69 95 GLU A O 1
ATOM 717 N N . TRP A 1 96 ? 11.635 -2.683 -17.795 1.00 58.06 96 TRP A N 1
ATOM 718 C CA . TRP A 1 96 ? 10.373 -2.683 -17.047 1.00 58.06 96 TRP A CA 1
ATOM 719 C C . TRP A 1 96 ? 9.559 -1.399 -17.257 1.00 58.06 96 TRP A C 1
ATOM 721 O O . TRP A 1 96 ? 8.411 -1.331 -16.823 1.00 58.06 96 TRP A O 1
ATOM 731 N N . GLY A 1 97 ? 10.081 -0.475 -18.072 1.00 60.38 97 GLY A N 1
ATOM 732 C CA . GLY A 1 97 ? 9.407 0.701 -18.609 1.00 60.38 97 GLY A CA 1
ATOM 733 C C . GLY A 1 97 ? 9.500 1.928 -17.718 1.00 60.38 97 GLY A C 1
ATOM 734 O O . GLY A 1 97 ? 10.042 1.883 -16.625 1.00 60.38 97 GLY A O 1
ATOM 735 N N . ASP A 1 98 ? 9.002 3.042 -18.238 1.00 73.06 98 ASP A N 1
ATOM 736 C CA . ASP A 1 98 ? 9.070 4.344 -17.584 1.00 73.06 98 ASP A CA 1
ATOM 737 C C . ASP A 1 98 ? 8.072 4.498 -16.416 1.00 73.06 98 ASP A C 1
ATOM 739 O O . ASP A 1 98 ? 7.273 3.612 -16.092 1.00 73.06 98 ASP A O 1
ATOM 743 N N . THR A 1 99 ? 8.106 5.677 -15.798 1.00 74.69 99 THR A N 1
ATOM 744 C CA . THR A 1 99 ? 7.224 6.158 -14.724 1.00 74.69 99 THR A CA 1
ATOM 745 C C . THR A 1 99 ? 5.734 5.872 -14.954 1.00 74.69 99 THR A C 1
ATOM 747 O O . THR A 1 99 ? 5.006 5.605 -13.996 1.00 74.69 99 THR A O 1
ATOM 750 N N . THR A 1 100 ? 5.266 5.872 -16.203 1.00 77.25 100 THR A N 1
ATOM 751 C CA . THR A 1 100 ? 3.871 5.588 -16.577 1.00 77.25 100 THR A CA 1
ATOM 752 C C . THR A 1 100 ? 3.490 4.148 -16.251 1.00 77.25 100 THR A C 1
ATOM 754 O O . THR A 1 100 ? 2.404 3.900 -15.729 1.00 77.25 100 THR A O 1
ATOM 757 N N . LYS A 1 101 ?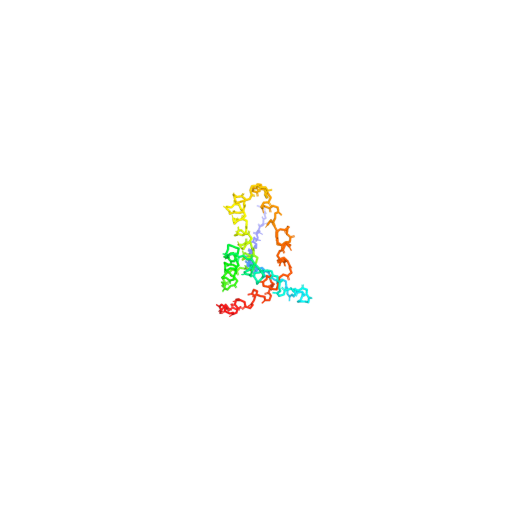 4.397 3.184 -16.459 1.00 75.19 101 LYS A N 1
ATOM 758 C CA . LYS A 1 101 ? 4.129 1.783 -16.104 1.00 75.19 101 LYS A CA 1
ATOM 759 C C . LYS A 1 101 ? 4.098 1.571 -14.596 1.00 75.19 101 LYS A C 1
ATOM 761 O O . LYS A 1 101 ? 3.305 0.759 -14.127 1.00 75.19 101 LYS A O 1
ATOM 766 N N . CYS A 1 102 ? 4.904 2.309 -13.832 1.00 77.81 102 CYS A N 1
ATOM 767 C CA . CYS A 1 102 ? 4.827 2.291 -12.370 1.00 77.81 102 CYS A CA 1
ATOM 768 C C . CYS A 1 102 ? 3.470 2.791 -11.868 1.00 77.81 102 CYS A C 1
ATOM 770 O O . CYS A 1 102 ? 2.875 2.167 -10.985 1.00 77.81 102 CYS A O 1
ATOM 772 N N . LEU A 1 103 ? 2.949 3.861 -12.476 1.00 72.62 103 LEU A N 1
ATOM 773 C CA . LEU A 1 103 ? 1.598 4.341 -12.205 1.00 72.62 103 LEU A CA 1
ATOM 774 C C . LEU A 1 103 ? 0.565 3.264 -12.549 1.00 72.62 103 LEU A C 1
ATOM 776 O O . LEU A 1 103 ? -0.219 2.901 -11.682 1.00 72.62 103 LEU A O 1
ATOM 780 N N . ASP A 1 104 ? 0.603 2.657 -13.733 1.00 72.25 104 ASP A N 1
ATOM 781 C CA . ASP A 1 104 ? -0.349 1.597 -14.105 1.00 72.25 104 ASP A CA 1
ATOM 782 C C . ASP A 1 104 ? -0.255 0.341 -13.221 1.00 72.25 104 ASP A C 1
ATOM 784 O O . ASP A 1 104 ? -1.250 -0.355 -12.999 1.00 72.25 104 ASP A O 1
ATOM 788 N N . TYR A 1 105 ? 0.928 0.039 -12.685 1.00 71.50 105 TYR A N 1
ATOM 789 C CA . TYR A 1 105 ? 1.140 -1.105 -11.798 1.00 71.50 105 TYR A CA 1
ATOM 790 C C . TYR A 1 105 ? 0.618 -0.884 -10.377 1.00 71.50 105 TYR A C 1
ATOM 792 O O . TYR A 1 105 ? 0.216 -1.864 -9.739 1.00 71.50 105 TYR A O 1
ATOM 800 N N . TRP A 1 106 ? 0.615 0.360 -9.892 1.00 75.62 106 TRP A N 1
ATOM 801 C CA . TRP A 1 106 ? 0.323 0.704 -8.496 1.00 75.62 106 TRP A CA 1
ATOM 802 C C . TRP A 1 106 ? -0.809 1.719 -8.315 1.00 75.62 106 TRP A C 1
ATOM 804 O O . TRP A 1 106 ? -1.111 2.082 -7.182 1.00 75.62 106 TRP A O 1
ATOM 814 N N . ASN A 1 107 ? -1.488 2.160 -9.378 1.00 70.31 107 ASN A N 1
ATOM 815 C CA . ASN A 1 107 ? -2.563 3.158 -9.293 1.00 70.31 107 ASN A CA 1
ATOM 816 C C . ASN A 1 107 ? -3.802 2.689 -8.521 1.00 70.31 107 ASN A C 1
ATOM 818 O O . ASN A 1 107 ? -4.683 3.518 -8.287 1.00 70.31 107 ASN A O 1
ATOM 822 N N . GLN A 1 108 ? -3.897 1.405 -8.155 1.00 66.38 108 GLN A N 1
ATOM 823 C CA . GLN A 1 108 ? -4.970 0.792 -7.368 1.00 66.38 108 GLN A CA 1
ATOM 824 C C . GLN A 1 108 ? -4.437 -0.450 -6.620 1.00 66.38 108 GLN A C 1
ATOM 826 O O . GLN A 1 108 ? -3.478 -1.090 -7.054 1.00 66.38 108 GLN A O 1
ATOM 831 N N . LEU A 1 109 ? -5.068 -0.832 -5.499 1.00 59.78 109 LEU A N 1
ATOM 832 C CA . LEU A 1 109 ? -4.710 -2.045 -4.728 1.00 59.78 109 LEU A CA 1
ATOM 833 C C . LEU A 1 109 ? -5.100 -3.368 -5.420 1.00 59.78 109 LEU A C 1
ATOM 835 O O . LEU A 1 109 ? -4.823 -4.459 -4.911 1.00 59.78 109 LEU A O 1
ATOM 839 N N . ASP A 1 110 ? -5.713 -3.291 -6.594 1.00 63.72 110 ASP A N 1
ATOM 840 C CA . ASP A 1 110 ? -6.000 -4.402 -7.495 1.00 63.72 110 ASP A CA 1
ATOM 841 C C . ASP A 1 110 ? -5.328 -4.239 -8.871 1.00 63.72 110 ASP A C 1
ATOM 843 O O . ASP A 1 110 ? -5.585 -5.047 -9.765 1.00 63.72 110 ASP A O 1
ATOM 847 N N . ALA A 1 111 ? -4.443 -3.251 -9.043 1.00 69.44 111 ALA A N 1
ATOM 848 C CA . ALA A 1 111 ? -3.632 -3.070 -10.244 1.00 69.44 111 ALA A CA 1
ATOM 849 C C . ALA A 1 111 ? -2.609 -4.209 -10.422 1.00 69.44 111 ALA A C 1
ATOM 851 O O . ALA A 1 111 ? -2.460 -5.079 -9.561 1.00 69.44 111 ALA A O 1
ATOM 852 N N . ALA A 1 112 ? -1.904 -4.260 -11.557 1.00 70.94 112 ALA A N 1
ATOM 853 C CA . ALA A 1 112 ? -1.039 -5.396 -11.903 1.00 70.94 112 ALA A CA 1
ATOM 854 C C . ALA A 1 112 ? 0.033 -5.706 -10.835 1.00 70.94 112 ALA A C 1
ATOM 856 O O . ALA A 1 112 ? 0.220 -6.876 -10.480 1.00 70.94 112 ALA A O 1
ATOM 857 N N 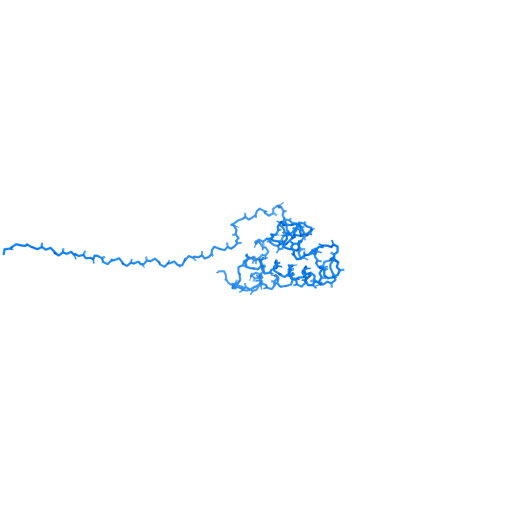. GLY A 1 113 ? 0.668 -4.677 -10.265 1.00 69.44 113 GLY A N 1
ATOM 858 C CA . GLY A 1 113 ? 1.632 -4.813 -9.170 1.00 69.44 113 GLY A CA 1
ATOM 859 C C . GLY A 1 113 ? 0.975 -5.332 -7.897 1.00 69.44 113 GLY A C 1
ATOM 860 O O . GLY A 1 113 ? 1.426 -6.313 -7.303 1.00 69.44 113 GLY A O 1
ATOM 861 N N . ALA A 1 114 ? -0.174 -4.769 -7.538 1.00 71.38 114 ALA A N 1
ATOM 862 C CA . ALA A 1 114 ? -0.929 -5.199 -6.372 1.00 71.38 114 ALA A CA 1
ATOM 863 C C . ALA A 1 114 ? -1.524 -6.620 -6.517 1.00 71.38 114 ALA A C 1
ATOM 865 O O . ALA A 1 114 ? -1.651 -7.354 -5.533 1.00 71.38 114 ALA A O 1
ATOM 866 N N . ARG A 1 115 ? -1.830 -7.075 -7.742 1.00 76.00 115 ARG A N 1
ATOM 867 C CA . ARG A 1 115 ? -2.259 -8.456 -8.039 1.00 76.00 115 ARG A CA 1
ATOM 868 C C . ARG A 1 115 ? -1.130 -9.464 -7.899 1.00 76.00 115 ARG A C 1
ATOM 870 O O . ARG A 1 115 ? -1.392 -10.551 -7.383 1.00 76.00 115 ARG A O 1
ATOM 877 N N . ARG A 1 116 ? 0.103 -9.109 -8.286 1.00 77.50 116 ARG A N 1
ATOM 878 C CA . ARG A 1 116 ? 1.290 -9.968 -8.112 1.00 77.50 116 ARG A CA 1
ATOM 879 C C . ARG A 1 116 ? 1.443 -10.412 -6.657 1.00 77.50 116 ARG A C 1
ATOM 881 O O . ARG A 1 116 ? 1.633 -11.596 -6.398 1.00 77.50 116 ARG A O 1
ATOM 888 N N . TRP A 1 117 ? 1.249 -9.483 -5.724 1.00 77.25 117 TRP A N 1
ATOM 889 C CA . TRP A 1 117 ? 1.329 -9.731 -4.277 1.00 77.25 117 TRP A CA 1
ATOM 890 C C . TRP A 1 117 ? -0.025 -10.017 -3.619 1.00 77.25 117 TRP A C 1
ATOM 892 O O . TRP A 1 117 ? -0.116 -10.199 -2.404 1.00 77.25 117 TRP A O 1
ATOM 902 N N . ARG A 1 118 ? -1.089 -10.086 -4.428 1.00 81.56 118 ARG A N 1
ATOM 903 C CA . ARG A 1 118 ? -2.472 -10.352 -4.013 1.00 81.56 118 ARG A CA 1
ATOM 904 C C . ARG A 1 118 ? -2.965 -9.411 -2.902 1.00 81.56 118 ARG A C 1
ATOM 906 O O . ARG A 1 118 ? -3.723 -9.855 -2.044 1.00 81.56 118 ARG A O 1
ATOM 913 N N . LEU A 1 119 ? -2.586 -8.128 -2.941 1.00 82.62 119 LEU A N 1
ATOM 914 C CA . LEU A 1 119 ? -2.913 -7.130 -1.907 1.00 82.62 119 LEU A CA 1
ATOM 915 C C . LEU A 1 119 ? -4.423 -7.007 -1.665 1.00 82.62 119 LEU A C 1
ATOM 917 O O . LEU A 1 119 ? -4.874 -7.090 -0.529 1.00 82.62 119 LEU A O 1
ATOM 921 N N . HIS A 1 120 ? -5.222 -6.950 -2.736 1.00 77.12 120 HIS A N 1
ATOM 922 C CA . HIS A 1 120 ? -6.693 -6.967 -2.684 1.00 77.12 120 HIS A CA 1
ATOM 923 C C . HIS A 1 120 ? -7.309 -8.166 -1.926 1.00 77.12 120 HIS A C 1
ATOM 925 O O . HIS A 1 120 ? -8.479 -8.131 -1.549 1.00 77.12 120 HIS A O 1
ATOM 931 N N . ARG A 1 121 ? -6.549 -9.248 -1.713 1.00 82.62 121 ARG A N 1
ATOM 932 C CA . ARG A 1 121 ? -6.959 -10.435 -0.947 1.00 82.62 121 ARG A CA 1
ATOM 933 C C . ARG A 1 121 ? -6.112 -10.658 0.294 1.00 82.62 121 ARG A C 1
ATOM 935 O O . ARG A 1 121 ? -6.283 -11.689 0.937 1.00 82.62 121 ARG A O 1
ATOM 942 N N . ALA A 1 122 ? -5.203 -9.764 0.635 1.00 88.19 122 ALA A N 1
ATOM 943 C CA . ALA A 1 122 ? -4.288 -9.986 1.733 1.00 88.19 122 ALA A CA 1
ATOM 944 C C . ALA A 1 122 ? -4.970 -9.679 3.076 1.00 88.19 122 ALA A C 1
ATOM 946 O O . ALA A 1 122 ? -5.642 -8.657 3.229 1.00 88.19 122 ALA A O 1
ATOM 947 N N . GLU A 1 123 ? -4.869 -10.601 4.041 1.00 88.31 123 GLU A N 1
ATOM 948 C CA . GLU A 1 123 ? -5.534 -10.438 5.345 1.00 88.31 123 GLU A CA 1
ATOM 949 C C . GLU A 1 123 ? -5.025 -9.196 6.095 1.00 88.31 123 GLU A C 1
ATOM 951 O O . GLU A 1 123 ? -5.792 -8.532 6.788 1.00 88.31 123 GLU A O 1
ATOM 956 N N . ASP A 1 124 ? -3.754 -8.849 5.932 1.00 89.00 124 ASP A N 1
ATOM 957 C CA . ASP A 1 124 ? -3.069 -7.708 6.551 1.00 89.00 124 ASP A CA 1
ATOM 958 C C . ASP A 1 124 ? -3.475 -6.334 5.983 1.00 89.00 124 ASP A C 1
ATOM 960 O O . ASP A 1 124 ? -3.215 -5.315 6.624 1.00 89.00 124 ASP A O 1
ATOM 964 N N . PHE A 1 125 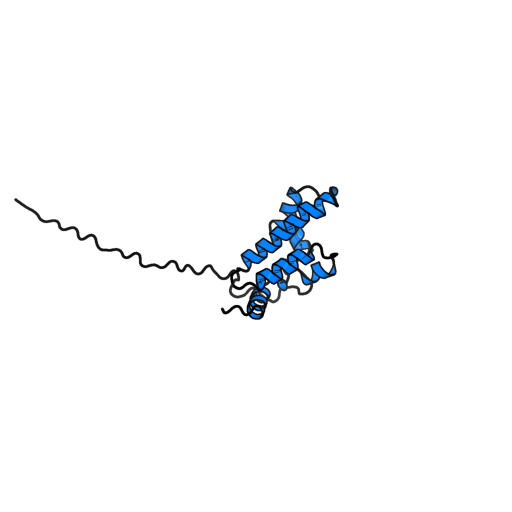? -4.176 -6.309 4.844 1.00 89.00 125 PHE A N 1
ATOM 965 C CA . PHE A 1 125 ? -4.857 -5.130 4.285 1.00 89.00 125 PHE A CA 1
ATOM 966 C C . PHE A 1 125 ? -6.362 -5.122 4.590 1.00 89.00 125 PHE A C 1
ATOM 968 O O . PHE A 1 125 ? -7.108 -4.263 4.111 1.00 89.00 125 PHE A O 1
ATOM 975 N N . SER A 1 126 ? -6.856 -6.081 5.378 1.00 86.69 126 SER A N 1
ATOM 976 C CA . SER A 1 126 ? -8.262 -6.121 5.771 1.00 86.69 126 SER A CA 1
ATOM 977 C C . SER A 1 126 ? -8.579 -5.094 6.858 1.00 86.69 126 SER A C 1
ATOM 979 O O . SER A 1 126 ? -7.732 -4.678 7.650 1.00 86.69 126 SER A O 1
ATOM 981 N N . CYS A 1 127 ? -9.857 -4.746 6.968 1.00 85.75 127 CYS A N 1
ATOM 982 C CA . CYS A 1 127 ? -10.357 -3.943 8.079 1.00 85.75 127 CYS A CA 1
ATOM 983 C C . CYS A 1 127 ? -10.115 -4.583 9.443 1.00 85.75 127 CYS A C 1
ATOM 985 O O . CYS A 1 127 ? -9.811 -3.892 10.406 1.00 85.75 127 CYS A O 1
ATOM 987 N N . GLN A 1 128 ? -10.177 -5.912 9.528 1.00 87.38 128 GLN A N 1
ATOM 988 C CA . GLN A 1 128 ? -9.884 -6.614 10.771 1.00 87.38 128 GLN A CA 1
ATOM 989 C C . GLN A 1 128 ? -8.406 -6.491 11.165 1.00 87.38 128 GLN A C 1
ATOM 991 O O . GLN A 1 128 ? -8.097 -6.442 12.353 1.00 87.38 128 GLN A O 1
ATOM 996 N N . ALA A 1 129 ? -7.481 -6.445 10.202 1.00 89.31 129 ALA A N 1
ATOM 997 C CA . ALA A 1 129 ? -6.073 -6.173 10.485 1.00 89.31 129 ALA A CA 1
ATOM 998 C C . ALA A 1 129 ? -5.862 -4.736 10.978 1.00 89.31 129 ALA A C 1
ATOM 1000 O O . ALA A 1 129 ? -5.209 -4.552 12.001 1.00 89.31 129 ALA A O 1
ATOM 1001 N N . TYR A 1 130 ? -6.481 -3.753 10.323 1.00 90.31 130 TYR A N 1
ATOM 1002 C CA . TYR A 1 130 ? -6.452 -2.354 10.759 1.00 90.31 130 TYR A CA 1
ATOM 1003 C C . TYR A 1 130 ? -6.992 -2.171 12.187 1.00 90.31 130 TYR A C 1
ATOM 1005 O O . TYR A 1 130 ? -6.299 -1.642 13.052 1.00 90.31 130 TYR A O 1
ATOM 1013 N N . GLU A 1 131 ? -8.178 -2.705 12.486 1.00 88.19 131 GLU A N 1
ATOM 1014 C CA . GLU A 1 131 ? -8.772 -2.621 13.829 1.00 88.19 131 GLU A CA 1
ATOM 1015 C C . GLU A 1 131 ? -7.924 -3.330 14.897 1.00 88.19 131 GLU A C 1
ATOM 1017 O O . GLU A 1 131 ? -7.805 -2.851 16.027 1.00 88.19 131 GLU A O 1
ATOM 1022 N N . ARG A 1 132 ? -7.301 -4.469 14.558 1.00 89.19 132 ARG A N 1
ATOM 1023 C CA . ARG A 1 132 ? -6.354 -5.144 15.461 1.00 89.19 132 ARG A CA 1
ATOM 1024 C C . ARG A 1 132 ? -5.139 -4.265 15.745 1.00 89.19 132 ARG A C 1
ATOM 1026 O O . ARG A 1 132 ? -4.784 -4.111 16.909 1.00 89.19 132 ARG A O 1
ATOM 1033 N N . ALA A 1 133 ? -4.541 -3.674 14.713 1.00 91.06 133 ALA A N 1
ATOM 1034 C CA . ALA A 1 133 ? -3.369 -2.817 14.849 1.00 91.06 133 ALA A CA 1
ATOM 1035 C C . ALA A 1 133 ? -3.657 -1.574 15.705 1.00 91.06 133 ALA A C 1
ATOM 1037 O O . ALA A 1 133 ? -2.880 -1.271 16.606 1.00 91.06 133 ALA A O 1
ATOM 1038 N N . ARG A 1 134 ? -4.813 -0.922 15.522 1.00 89.44 134 ARG A N 1
ATOM 1039 C CA . ARG A 1 134 ? -5.234 0.213 16.364 1.00 89.44 134 ARG A CA 1
ATOM 1040 C C . ARG A 1 134 ? -5.411 -0.167 17.827 1.00 89.44 134 ARG A C 1
ATOM 1042 O O . ARG A 1 134 ? -4.955 0.555 18.711 1.00 89.44 134 ARG A O 1
ATOM 1049 N N . LYS A 1 135 ? -6.032 -1.317 18.103 1.00 87.81 135 LYS A N 1
ATOM 1050 C CA . LYS A 1 135 ? -6.168 -1.826 19.478 1.00 87.81 135 LYS A CA 1
ATOM 1051 C C . LYS A 1 135 ? -4.808 -2.118 20.105 1.00 87.81 135 LYS A C 1
ATOM 1053 O O . LYS A 1 135 ? -4.580 -1.750 21.254 1.00 87.81 135 LYS A O 1
ATOM 1058 N N . SER A 1 136 ? -3.893 -2.727 19.352 1.00 87.25 136 SER A N 1
ATOM 1059 C CA . SER A 1 136 ? -2.509 -2.940 19.790 1.00 87.25 136 SER A CA 1
ATOM 1060 C C . SER A 1 136 ? -1.767 -1.620 20.031 1.00 87.25 136 SER A C 1
ATOM 1062 O O . SER A 1 136 ? -1.023 -1.520 21.003 1.00 87.25 136 SER A O 1
ATOM 1064 N N . GLY A 1 137 ? -2.039 -0.592 19.222 1.00 83.88 137 GLY A N 1
ATOM 1065 C CA . GLY A 1 137 ? -1.572 0.787 19.404 1.00 83.88 137 GLY A CA 1
ATOM 1066 C C . GLY A 1 137 ? -2.257 1.555 20.544 1.00 83.88 137 GLY A C 1
ATOM 1067 O O . GLY A 1 137 ? -1.958 2.726 20.749 1.00 83.88 137 GLY A O 1
ATOM 1068 N N . ARG A 1 138 ? -3.153 0.909 21.310 1.00 86.56 138 ARG A N 1
ATOM 1069 C CA . ARG A 1 138 ? -3.932 1.500 22.417 1.00 86.56 138 ARG A CA 1
ATOM 1070 C C . ARG A 1 138 ? -4.835 2.663 21.997 1.00 86.56 138 ARG A C 1
ATOM 1072 O O . ARG A 1 138 ? -5.148 3.530 22.810 1.00 86.56 138 ARG A O 1
ATOM 1079 N N . CYS A 1 139 ? -5.296 2.665 20.752 1.00 81.44 139 CYS A N 1
ATOM 1080 C CA . CYS A 1 139 ? -6.289 3.625 20.298 1.00 81.44 139 CYS A CA 1
ATOM 1081 C C . CYS A 1 139 ? -7.641 3.327 20.947 1.00 81.44 139 CYS A C 1
ATOM 1083 O O . CYS A 1 139 ? -8.164 2.217 20.832 1.00 81.44 139 CYS A O 1
ATOM 1085 N N . THR A 1 140 ? -8.211 4.316 21.628 1.00 69.94 140 THR A N 1
ATOM 1086 C CA . THR A 1 140 ? -9.575 4.243 22.154 1.00 69.94 140 THR A CA 1
ATOM 1087 C C . THR A 1 140 ? -10.560 4.489 21.014 1.00 69.94 140 THR A C 1
ATOM 1089 O O . THR A 1 140 ? -10.409 5.466 20.280 1.00 69.94 140 THR A O 1
ATOM 1092 N N . THR A 1 141 ? -11.518 3.577 20.839 1.00 57.94 141 THR A N 1
ATOM 1093 C CA . THR A 1 141 ? -12.624 3.686 19.870 1.00 57.94 141 THR A CA 1
ATOM 1094 C C . THR A 1 141 ? -13.626 4.751 20.261 1.00 57.94 141 THR A C 1
ATOM 1096 O O . THR A 1 141 ? -13.954 4.781 21.469 1.00 57.94 141 THR A O 1
#

Secondary structure (DSSP, 8-state):
---------------------PPPSS-S---GGG-BSSSSHHHHHHHSSSTTHHHHHHHHHHHH-TT--HHHHHHHHHHHHHHHIIIIIHHH-GGG--HHHHHHHHSSTTSHHHHHTTGGGBGGGSHHHHHHHHHHTT---

pLDDT: mean 73.36, std 18.22, range [31.66, 95.0]

Radius of gyration: 23.54 Å; chains: 1; bounding box: 72×73×42 Å

Organism: NCBI:txid1314790